Protein AF-A0A7R9QVE0-F1 (afdb_monomer_lite)

Secondary structure (DSSP, 8-state):
-PPPP----PPPP----PPP-----PPP---------------HHHHHHHHHHHHHHHHHHTT-

Organism: NCBI:txid334625

Structure (mmCIF, N/CA/C/O backbone):
data_AF-A0A7R9QVE0-F1
#
_entry.id   AF-A0A7R9QVE0-F1
#
loop_
_atom_site.group_PDB
_atom_site.id
_atom_site.type_symbol
_atom_site.label_atom_id
_atom_site.label_alt_id
_atom_site.label_comp_id
_atom_site.label_asym_id
_atom_site.label_entity_id
_atom_site.label_seq_id
_atom_site.pdbx_PDB_ins_code
_atom_site.Cartn_x
_atom_site.Cartn_y
_atom_site.Cartn_z
_atom_site.occupancy
_atom_site.B_iso_or_equiv
_atom_site.auth_seq_id
_atom_site.auth_comp_id
_atom_site.auth_asym_id
_atom_site.auth_atom_id
_atom_site.pdbx_PDB_model_num
ATOM 1 N N . MET A 1 1 ? 39.167 -41.503 47.202 1.00 56.97 1 MET A N 1
ATOM 2 C CA . MET A 1 1 ? 39.365 -40.555 46.086 1.00 56.97 1 MET A CA 1
ATOM 3 C C . MET A 1 1 ? 39.885 -41.367 44.921 1.00 56.97 1 MET A C 1
ATOM 5 O O . MET A 1 1 ? 41.083 -41.624 44.842 1.00 56.97 1 MET A O 1
ATOM 9 N N . ASP A 1 2 ? 38.971 -41.856 44.092 1.00 57.66 2 ASP A N 1
ATOM 10 C CA . ASP A 1 2 ? 39.305 -42.587 42.875 1.00 57.66 2 ASP A CA 1
ATOM 11 C C . ASP A 1 2 ? 39.963 -41.623 41.880 1.00 57.66 2 ASP A C 1
ATOM 13 O O . ASP A 1 2 ? 39.492 -40.503 41.671 1.00 57.66 2 ASP A O 1
ATOM 17 N N . LYS A 1 3 ? 41.115 -42.008 41.328 1.00 63.31 3 LYS A N 1
ATOM 18 C CA . LYS A 1 3 ? 41.879 -41.158 40.408 1.00 63.31 3 LYS A CA 1
ATOM 19 C C . LYS A 1 3 ? 41.196 -41.169 39.039 1.00 63.31 3 LYS A C 1
ATOM 21 O O . LYS A 1 3 ? 41.125 -42.217 38.405 1.00 63.31 3 LYS A O 1
ATOM 26 N N . ILE A 1 4 ? 40.719 -40.014 38.576 1.00 69.44 4 ILE A N 1
ATOM 27 C CA . ILE A 1 4 ? 40.140 -39.857 37.234 1.00 69.44 4 ILE A CA 1
ATOM 28 C C . ILE A 1 4 ? 41.246 -40.088 36.195 1.00 69.44 4 ILE A C 1
ATOM 30 O O . ILE A 1 4 ? 42.281 -39.420 36.218 1.00 69.44 4 ILE A O 1
ATOM 34 N N . SER A 1 5 ? 41.046 -41.059 35.301 1.00 65.00 5 SER A N 1
ATOM 35 C CA . SER A 1 5 ? 41.948 -41.336 34.182 1.00 65.00 5 SER A CA 1
ATOM 36 C C . SER A 1 5 ? 41.920 -40.188 33.170 1.00 65.00 5 SER A C 1
ATOM 38 O O . SER A 1 5 ? 40.855 -39.714 32.779 1.00 65.00 5 SER A O 1
ATOM 40 N N . ASN A 1 6 ? 43.102 -39.743 32.745 1.00 67.75 6 ASN A N 1
ATOM 41 C CA . ASN A 1 6 ? 43.269 -38.623 31.825 1.00 67.75 6 ASN A CA 1
ATOM 42 C C . ASN A 1 6 ? 42.811 -39.038 30.415 1.00 67.75 6 ASN A C 1
ATOM 44 O O . ASN A 1 6 ? 43.485 -39.827 29.751 1.00 67.75 6 ASN A O 1
ATOM 48 N N . VAL A 1 7 ? 41.663 -38.538 29.957 1.00 70.69 7 VAL A N 1
ATOM 49 C CA . VAL A 1 7 ? 41.187 -38.790 28.590 1.00 70.69 7 VAL A CA 1
ATOM 50 C C . VAL A 1 7 ? 41.913 -37.824 27.653 1.00 70.69 7 VAL A C 1
ATOM 52 O O . VAL A 1 7 ? 41.730 -36.612 27.744 1.00 70.69 7 VAL A O 1
ATOM 55 N N . ASN A 1 8 ? 42.774 -38.346 26.779 1.00 68.31 8 ASN A N 1
ATOM 56 C CA . ASN A 1 8 ? 43.531 -37.531 25.832 1.00 68.31 8 ASN A CA 1
ATOM 57 C C . ASN A 1 8 ? 42.628 -37.158 24.642 1.00 68.31 8 ASN A C 1
ATOM 59 O O . ASN A 1 8 ? 42.322 -38.006 23.803 1.00 68.31 8 ASN A O 1
ATOM 63 N N . LEU A 1 9 ? 42.154 -35.912 24.594 1.00 67.62 9 LEU A N 1
ATOM 64 C CA . LEU A 1 9 ? 41.301 -35.415 23.513 1.00 67.62 9 LEU A CA 1
ATOM 65 C C . LEU A 1 9 ? 42.162 -35.120 22.281 1.00 67.62 9 LEU A C 1
ATOM 67 O O . LEU A 1 9 ? 42.970 -34.194 22.280 1.00 67.62 9 LEU A O 1
ATOM 71 N N . VAL A 1 10 ? 41.999 -35.915 21.225 1.00 74.00 10 VAL A N 1
ATOM 72 C CA . VAL A 1 10 ? 42.645 -35.650 19.935 1.00 74.00 10 VAL A CA 1
ATOM 73 C C . VAL A 1 10 ? 41.932 -34.482 19.257 1.00 74.00 10 VAL A C 1
ATOM 75 O O . VAL A 1 10 ? 40.734 -34.551 18.985 1.00 74.00 10 VAL A O 1
ATOM 78 N N . SER A 1 11 ? 42.672 -33.415 18.967 1.00 73.75 11 SER A N 1
ATOM 79 C CA . SER A 1 11 ? 42.167 -32.284 18.187 1.00 73.75 11 SER A CA 1
ATOM 80 C C . SER A 1 11 ? 41.986 -32.680 16.713 1.00 73.75 11 SER A C 1
ATOM 82 O O . SER A 1 11 ? 42.856 -33.361 16.161 1.00 73.75 11 SER A O 1
ATOM 84 N N . PRO A 1 12 ? 40.903 -32.252 16.041 1.00 69.88 12 PRO A N 1
ATOM 85 C CA . PRO A 1 12 ? 40.701 -32.547 14.627 1.00 69.88 12 PRO A CA 1
ATOM 86 C C . PRO A 1 12 ? 41.814 -31.922 13.772 1.00 69.88 12 PRO A C 1
ATOM 88 O O . PRO A 1 12 ? 42.196 -30.768 13.961 1.00 69.88 12 PRO A O 1
ATOM 91 N N . GLN A 1 13 ? 42.348 -32.699 12.828 1.00 72.75 13 GLN A N 1
ATOM 92 C CA . GLN A 1 13 ? 43.384 -32.247 11.898 1.00 72.75 13 GLN A CA 1
ATOM 93 C C . GLN A 1 1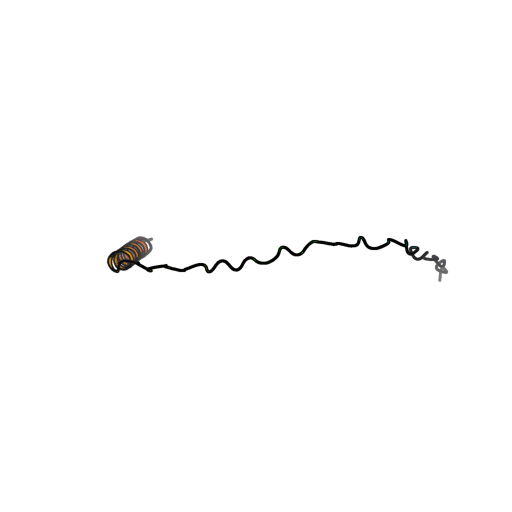3 ? 42.791 -31.284 10.856 1.00 72.75 13 GLN A C 1
ATOM 95 O O . GLN A 1 13 ? 41.743 -31.557 10.272 1.00 72.75 13 GLN A O 1
ATOM 100 N N . HIS A 1 14 ? 43.470 -30.163 10.597 1.00 68.75 14 HIS A N 1
ATOM 101 C CA . HIS A 1 14 ? 43.087 -29.217 9.547 1.00 68.7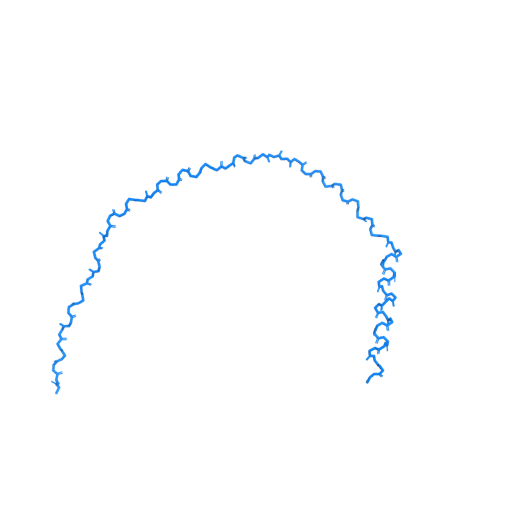5 14 HIS A CA 1
ATOM 102 C C . HIS A 1 14 ? 43.242 -29.848 8.154 1.00 68.75 14 HIS A C 1
ATOM 104 O O . HIS A 1 14 ? 44.355 -30.086 7.687 1.00 68.75 14 HIS A O 1
ATOM 110 N N . THR A 1 15 ? 42.136 -30.072 7.446 1.00 63.53 15 THR A N 1
ATOM 111 C CA . THR A 1 15 ? 42.159 -30.387 6.011 1.00 63.53 15 THR A CA 1
ATOM 112 C C . THR A 1 15 ? 42.415 -29.124 5.187 1.00 63.53 15 THR A C 1
ATOM 114 O O . THR A 1 15 ? 41.665 -28.154 5.286 1.00 63.53 15 THR A O 1
ATOM 117 N N . ASN A 1 16 ? 43.450 -29.151 4.337 1.00 62.66 16 ASN A N 1
ATOM 118 C CA . ASN A 1 16 ? 43.763 -28.108 3.351 1.00 62.66 16 ASN A CA 1
ATOM 119 C C . ASN A 1 16 ? 42.715 -28.084 2.225 1.00 62.66 16 ASN A C 1
ATOM 121 O O . ASN A 1 16 ? 42.952 -28.574 1.1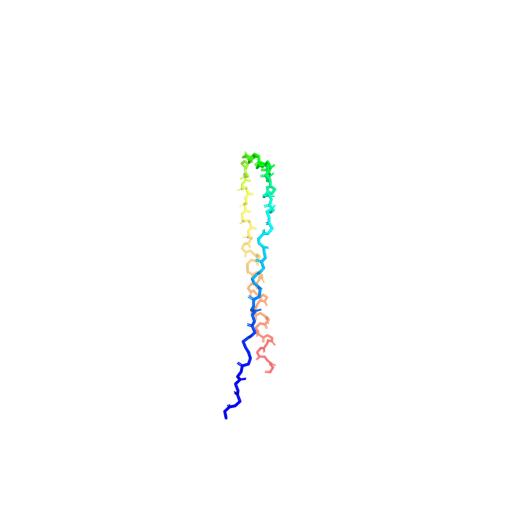21 1.00 62.66 16 ASN A O 1
ATOM 125 N N . ILE A 1 17 ? 41.537 -27.525 2.495 1.00 67.62 17 ILE A N 1
ATOM 126 C CA . ILE A 1 17 ? 40.546 -27.266 1.452 1.00 67.62 17 ILE A CA 1
ATOM 127 C C . ILE A 1 17 ? 40.933 -25.945 0.782 1.00 67.62 17 ILE A C 1
ATOM 129 O O . ILE A 1 17 ? 40.776 -24.872 1.362 1.00 67.62 17 ILE A O 1
ATOM 133 N N . LYS A 1 18 ? 41.467 -26.017 -0.444 1.00 67.81 18 LYS A N 1
ATOM 134 C CA . LYS A 1 18 ? 41.682 -24.836 -1.291 1.00 67.81 18 LYS A CA 1
ATOM 135 C C . LYS A 1 18 ? 40.318 -24.162 -1.505 1.00 67.81 18 LYS A C 1
ATOM 137 O O . LYS A 1 18 ? 39.413 -24.834 -2.004 1.00 67.81 18 LYS A O 1
ATOM 142 N N . PRO A 1 19 ? 40.126 -22.882 -1.145 1.00 67.69 19 PRO A N 1
ATOM 143 C CA . PRO A 1 19 ? 38.849 -22.225 -1.375 1.00 67.69 19 PRO A CA 1
ATOM 144 C C . PRO A 1 19 ? 38.543 -22.210 -2.876 1.00 67.69 19 PRO A C 1
ATOM 146 O O . PRO A 1 19 ? 39.410 -21.897 -3.697 1.00 67.69 19 PRO A O 1
ATOM 149 N N . ALA A 1 20 ? 37.310 -22.564 -3.239 1.00 71.88 20 ALA A N 1
ATOM 150 C CA . ALA A 1 20 ? 36.829 -22.413 -4.602 1.00 71.88 20 ALA A CA 1
ATOM 151 C C . ALA A 1 20 ? 36.868 -20.923 -4.970 1.00 71.88 20 ALA A C 1
ATOM 153 O O . ALA A 1 20 ? 36.250 -20.090 -4.304 1.00 71.88 20 ALA A O 1
ATOM 154 N N . THR A 1 21 ? 37.605 -20.567 -6.021 1.00 65.19 21 THR A N 1
ATOM 155 C CA . THR A 1 21 ? 37.582 -19.212 -6.573 1.00 65.19 21 THR A CA 1
ATOM 156 C C . THR A 1 21 ? 36.222 -18.985 -7.221 1.00 65.19 21 THR A C 1
ATOM 158 O O . THR A 1 21 ? 36.007 -19.359 -8.374 1.00 65.19 21 THR A O 1
ATOM 161 N N . SER A 1 22 ? 35.290 -18.394 -6.474 1.00 65.12 22 SER A N 1
ATOM 162 C CA . SER A 1 22 ? 34.033 -17.881 -7.012 1.00 65.12 22 SER A CA 1
ATOM 163 C C . SER A 1 22 ? 34.343 -16.671 -7.890 1.00 65.12 22 SER A C 1
ATOM 165 O O . SER A 1 22 ? 34.290 -15.525 -7.450 1.00 65.12 22 SER A O 1
ATOM 167 N N . THR A 1 23 ? 34.682 -16.906 -9.156 1.00 64.19 23 THR A N 1
ATOM 168 C CA . THR A 1 23 ? 34.493 -15.892 -10.200 1.00 64.19 23 THR A CA 1
ATOM 169 C C . THR A 1 23 ? 33.009 -15.857 -10.552 1.00 64.19 23 THR A C 1
ATOM 171 O O . THR A 1 23 ? 32.591 -16.141 -11.670 1.00 64.19 23 THR A O 1
ATOM 174 N N . GLY A 1 24 ? 32.183 -15.524 -9.557 1.00 64.31 24 GLY A N 1
ATOM 175 C CA . GLY A 1 24 ? 30.823 -15.083 -9.800 1.00 64.31 24 GLY A CA 1
ATOM 176 C C . GLY A 1 24 ? 30.924 -13.781 -10.575 1.00 64.31 24 GLY A C 1
ATOM 177 O O . GLY A 1 24 ? 31.228 -12.739 -9.999 1.00 64.31 24 GLY A O 1
ATOM 178 N N . ALA A 1 25 ? 30.751 -13.844 -11.893 1.00 68.38 25 ALA A N 1
ATOM 179 C CA . ALA A 1 25 ? 30.627 -12.650 -12.706 1.00 68.38 25 ALA A CA 1
ATOM 180 C C . ALA A 1 25 ? 29.496 -11.807 -12.106 1.00 68.38 25 ALA A C 1
ATOM 182 O O . ALA A 1 25 ? 28.337 -12.215 -12.140 1.00 68.38 25 ALA A O 1
ATOM 183 N N . ILE A 1 26 ? 29.834 -10.660 -11.512 1.00 68.81 26 ILE A N 1
ATOM 184 C CA . ILE A 1 26 ? 28.836 -9.690 -11.068 1.00 68.81 26 ILE A CA 1
ATOM 185 C C . ILE A 1 26 ? 28.102 -9.252 -12.338 1.00 68.81 26 ILE A C 1
ATOM 187 O O . ILE A 1 26 ? 28.746 -8.687 -13.231 1.00 68.81 26 ILE A O 1
ATOM 191 N N . PRO A 1 27 ? 26.788 -9.501 -12.469 1.00 66.38 27 PRO A N 1
ATOM 192 C CA . PRO A 1 27 ? 26.051 -9.017 -13.622 1.00 66.38 27 PRO A CA 1
ATOM 193 C C . PRO A 1 27 ? 26.180 -7.494 -13.673 1.00 66.38 27 PRO A C 1
ATOM 195 O O . PRO A 1 27 ? 25.913 -6.809 -12.681 1.00 66.38 27 PRO A O 1
ATOM 198 N N . LYS A 1 28 ? 26.615 -6.946 -14.815 1.00 72.75 28 LYS A N 1
ATOM 199 C CA . LYS A 1 28 ? 26.645 -5.493 -15.019 1.00 72.75 28 LYS A CA 1
ATOM 200 C C . LYS A 1 28 ? 25.224 -4.965 -14.804 1.00 72.75 28 LYS A C 1
ATOM 202 O O . LYS A 1 28 ? 24.309 -5.377 -15.514 1.00 72.75 28 LYS A O 1
ATOM 207 N N . ARG A 1 29 ? 25.030 -4.076 -13.822 1.00 70.44 29 ARG A N 1
ATOM 208 C CA . ARG A 1 29 ? 23.748 -3.381 -13.638 1.00 70.44 29 ARG A CA 1
ATOM 209 C C . ARG A 1 29 ? 23.463 -2.586 -14.907 1.00 70.44 29 ARG A C 1
ATOM 211 O O . ARG A 1 29 ? 24.195 -1.653 -15.224 1.00 70.44 29 ARG A O 1
ATOM 218 N N . VAL A 1 30 ? 22.416 -2.964 -15.628 1.00 72.50 30 VAL A N 1
ATOM 219 C CA . VAL A 1 30 ? 21.847 -2.124 -16.680 1.00 72.50 30 VAL A CA 1
ATOM 220 C C . VAL A 1 30 ? 20.956 -1.087 -16.002 1.00 72.50 30 VAL A C 1
ATOM 222 O O . VAL A 1 30 ? 20.019 -1.435 -15.286 1.00 72.50 30 VAL A O 1
ATOM 225 N N . SER A 1 31 ? 21.289 0.193 -16.157 1.00 68.69 31 SER A N 1
ATOM 226 C CA . SER A 1 31 ? 20.464 1.290 -15.652 1.00 68.69 31 SER A CA 1
ATOM 227 C C . SER A 1 31 ? 19.279 1.487 -16.591 1.00 68.69 31 SER A C 1
ATOM 229 O O . SER A 1 31 ? 19.369 2.235 -17.560 1.00 68.69 31 SER A O 1
ATOM 231 N N . SER A 1 32 ? 18.169 0.806 -16.330 1.00 66.69 32 SER A N 1
ATOM 232 C CA . SER A 1 32 ? 16.881 1.162 -16.919 1.00 66.69 32 SER A CA 1
ATOM 233 C C . SER A 1 32 ? 16.225 2.234 -16.051 1.00 66.69 32 SER A C 1
ATOM 235 O O . SER A 1 32 ? 15.902 2.010 -14.884 1.00 66.69 32 SER A O 1
ATOM 237 N N . SER A 1 33 ? 16.036 3.426 -16.616 1.00 67.69 33 SER A N 1
ATOM 238 C CA . SER A 1 33 ? 15.227 4.477 -16.003 1.00 67.69 33 SER A CA 1
ATOM 239 C C . SER A 1 33 ? 13.779 3.990 -15.935 1.00 67.69 33 SER A C 1
ATOM 241 O O . SER A 1 33 ? 13.055 4.035 -16.926 1.00 67.69 33 SER A O 1
ATOM 243 N N . ILE A 1 34 ? 13.350 3.477 -14.780 1.00 66.25 34 ILE A N 1
ATOM 244 C CA . ILE A 1 34 ? 11.934 3.193 -14.532 1.00 66.25 34 ILE A CA 1
ATOM 245 C C . ILE A 1 34 ? 11.227 4.545 -14.446 1.00 66.25 34 ILE A C 1
ATOM 247 O O . ILE A 1 34 ? 11.325 5.246 -13.438 1.00 66.25 34 ILE A O 1
ATOM 251 N N . SER A 1 35 ? 10.528 4.915 -15.517 1.00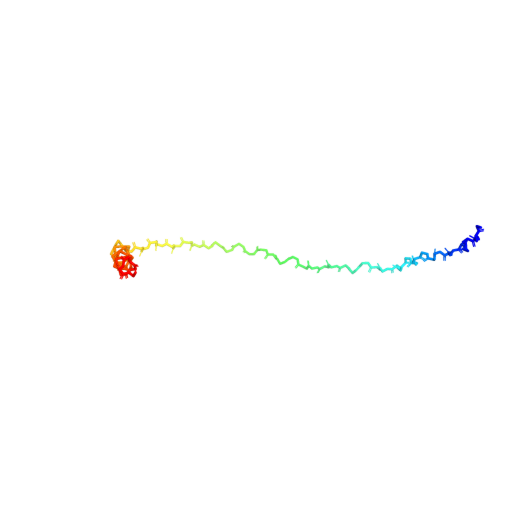 64.94 35 SER A N 1
ATOM 252 C CA . SER A 1 35 ? 9.643 6.074 -15.518 1.00 64.94 35 SER A CA 1
ATOM 253 C C . SER A 1 35 ? 8.405 5.717 -14.691 1.00 64.94 35 SER A C 1
ATOM 255 O O . SER A 1 35 ? 7.519 5.000 -15.158 1.00 64.94 35 SER A O 1
ATOM 257 N N . ARG A 1 36 ? 8.374 6.127 -13.416 1.00 65.12 36 ARG A N 1
ATOM 258 C CA . ARG A 1 36 ? 7.201 5.954 -12.545 1.00 65.12 36 ARG A CA 1
ATOM 259 C C . ARG A 1 36 ? 6.135 6.978 -12.930 1.00 65.12 36 ARG A C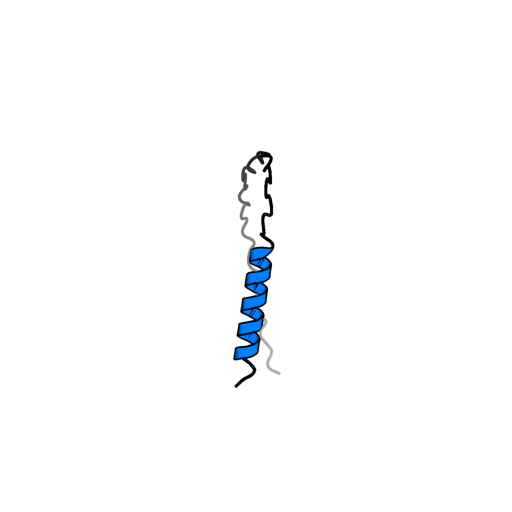 1
ATOM 261 O O . ARG A 1 36 ? 5.982 7.989 -12.255 1.00 65.12 36 ARG A O 1
ATOM 268 N N . ASN A 1 37 ? 5.363 6.694 -13.972 1.00 62.06 37 ASN A N 1
ATOM 269 C CA . ASN A 1 37 ? 4.083 7.370 -14.169 1.00 62.06 37 ASN A CA 1
ATOM 270 C C . ASN A 1 37 ? 3.022 6.618 -13.368 1.00 62.06 37 ASN A C 1
ATOM 272 O O . ASN A 1 37 ? 2.236 5.847 -13.909 1.00 62.06 37 ASN A O 1
ATOM 276 N N . THR A 1 38 ? 3.050 6.789 -12.048 1.00 61.88 38 THR A N 1
ATOM 277 C CA . THR A 1 38 ? 1.960 6.336 -11.184 1.00 61.88 38 THR A CA 1
ATOM 278 C C . THR A 1 38 ? 1.078 7.540 -10.911 1.00 61.88 38 THR A C 1
ATOM 280 O O . THR A 1 38 ? 1.230 8.225 -9.903 1.00 61.88 38 THR A O 1
ATOM 283 N N . GLU A 1 39 ? 0.183 7.840 -11.850 1.00 62.19 39 GLU A N 1
ATOM 284 C CA . GLU A 1 39 ? -0.927 8.741 -11.571 1.00 62.19 39 GLU A CA 1
ATOM 285 C C . GLU A 1 39 ? -1.791 8.055 -10.506 1.00 62.19 39 GLU A C 1
ATOM 287 O O . GLU A 1 39 ? -2.445 7.041 -10.755 1.00 62.19 39 GLU A O 1
ATOM 292 N N . SER A 1 40 ? -1.683 8.533 -9.267 1.00 58.56 40 SER A N 1
ATOM 293 C CA . SER A 1 40 ? -2.388 7.989 -8.110 1.00 58.56 40 SER A CA 1
ATOM 294 C C . SER A 1 40 ? -3.850 8.437 -8.166 1.00 58.56 40 SER A C 1
ATOM 296 O O . SER A 1 40 ? -4.289 9.300 -7.412 1.00 58.56 40 SER A O 1
ATOM 298 N N . ASN A 1 41 ? -4.609 7.872 -9.105 1.00 65.88 41 ASN A N 1
ATOM 299 C CA . ASN A 1 41 ? -6.024 8.170 -9.315 1.00 65.88 41 ASN A CA 1
ATOM 300 C C . ASN A 1 41 ? -6.906 7.387 -8.340 1.00 65.88 41 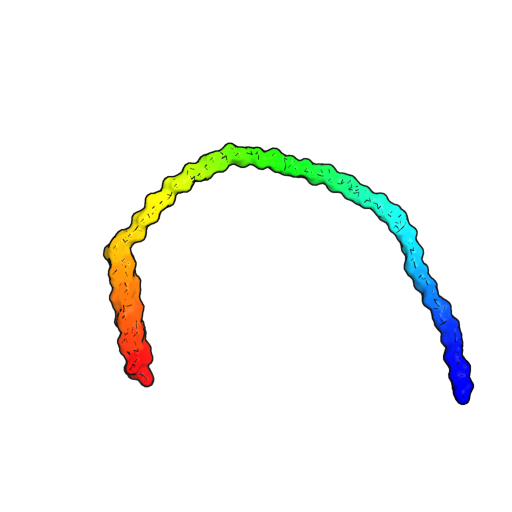ASN A C 1
ATOM 302 O O . ASN A 1 41 ? -7.805 6.640 -8.732 1.00 65.88 41 ASN A O 1
ATOM 306 N N . VAL A 1 42 ? -6.664 7.555 -7.039 1.00 66.06 42 VAL A N 1
ATOM 307 C CA . VAL A 1 42 ? -7.648 7.132 -6.042 1.00 66.06 42 VAL A CA 1
ATOM 308 C C . VAL A 1 42 ? -8.793 8.139 -6.093 1.00 66.06 42 VAL A C 1
ATOM 310 O O . VAL A 1 42 ? -8.684 9.254 -5.588 1.00 66.06 42 VAL A O 1
ATOM 313 N N . SER A 1 43 ? -9.894 7.757 -6.743 1.00 73.31 43 SER A N 1
ATOM 314 C CA . SER A 1 43 ? -11.095 8.592 -6.809 1.00 73.31 43 SER A CA 1
ATOM 315 C C . SER A 1 43 ? -11.623 8.877 -5.401 1.00 73.31 43 SER A C 1
ATOM 317 O O . SER A 1 43 ? -11.783 7.959 -4.593 1.00 73.31 43 SER A O 1
ATOM 319 N N . ILE A 1 44 ? -11.958 10.139 -5.121 1.00 75.44 44 ILE A N 1
ATOM 320 C CA . ILE A 1 44 ? -12.593 10.568 -3.863 1.00 75.44 44 ILE A CA 1
ATOM 321 C C . ILE A 1 44 ? -13.850 9.727 -3.575 1.00 75.44 44 ILE A C 1
ATOM 323 O O . ILE A 1 44 ? -14.102 9.366 -2.427 1.00 75.44 44 ILE A O 1
ATOM 327 N N . GLY A 1 45 ? -14.585 9.313 -4.617 1.00 79.19 45 GLY A N 1
ATOM 328 C CA . GLY A 1 45 ? -15.746 8.429 -4.478 1.00 79.19 45 GLY A CA 1
ATOM 329 C C . GLY A 1 45 ? -15.406 7.037 -3.929 1.00 79.19 45 GLY A C 1
ATOM 330 O O . GLY A 1 45 ? -16.178 6.481 -3.150 1.00 79.19 45 GLY A O 1
ATOM 331 N N . TYR A 1 46 ? -14.232 6.491 -4.267 1.00 85.81 46 TYR A N 1
ATOM 332 C CA . TYR A 1 46 ? -13.770 5.204 -3.738 1.00 85.81 46 TYR A CA 1
ATOM 333 C C . TYR A 1 46 ? -13.470 5.302 -2.237 1.00 85.81 46 TYR A C 1
ATOM 335 O O . TYR A 1 46 ? -13.919 4.457 -1.466 1.00 85.81 46 TYR A O 1
ATOM 343 N N . ILE A 1 47 ? -12.801 6.375 -1.800 1.00 84.88 47 ILE A N 1
ATOM 344 C CA . ILE A 1 47 ? -12.512 6.624 -0.377 1.00 84.88 47 ILE A CA 1
ATOM 345 C C . ILE A 1 47 ? -13.814 6.777 0.423 1.00 84.88 47 ILE A C 1
ATOM 347 O O . ILE A 1 47 ? -13.957 6.167 1.485 1.00 84.88 47 ILE A O 1
ATOM 351 N N . SER A 1 48 ? -14.785 7.532 -0.102 1.00 84.50 48 SER A N 1
ATOM 352 C CA . SER A 1 48 ? -16.102 7.692 0.527 1.00 84.50 48 SER A CA 1
ATOM 353 C C . SER A 1 48 ? -16.853 6.363 0.655 1.00 84.50 48 SER A C 1
ATOM 355 O O . SER A 1 48 ? -17.399 6.073 1.717 1.00 84.50 48 SER A O 1
ATOM 357 N N . SER A 1 49 ? -16.819 5.511 -0.377 1.00 86.62 49 SER A N 1
ATOM 358 C CA . SER A 1 49 ? -17.466 4.191 -0.343 1.00 86.62 49 SER A CA 1
ATOM 359 C C . SER A 1 49 ? -16.844 3.248 0.695 1.00 86.62 49 SER A C 1
ATOM 361 O O . SER A 1 49 ? -17.559 2.501 1.365 1.00 86.62 49 SER A O 1
ATOM 363 N N . ILE A 1 50 ? -15.517 3.287 0.866 1.00 89.75 50 ILE A N 1
ATOM 364 C CA . ILE A 1 50 ? -14.827 2.501 1.900 1.00 89.75 50 ILE A CA 1
ATOM 365 C C . ILE A 1 50 ? -15.233 2.967 3.304 1.00 89.75 50 ILE A C 1
ATOM 367 O O . ILE A 1 50 ? -15.507 2.128 4.163 1.00 89.75 50 ILE A O 1
ATOM 371 N N . ARG A 1 51 ? -15.331 4.285 3.526 1.00 92.25 51 ARG A N 1
ATOM 372 C CA . ARG A 1 51 ? -15.780 4.852 4.806 1.00 92.25 51 ARG A CA 1
ATOM 373 C C . ARG A 1 51 ? -17.200 4.401 5.159 1.00 92.25 51 ARG A C 1
ATOM 375 O O . ARG A 1 51 ? -17.402 3.870 6.245 1.00 92.25 51 ARG A O 1
ATOM 382 N N . GLU A 1 52 ? -18.142 4.521 4.225 1.00 90.81 52 GLU A N 1
ATOM 383 C CA . GLU A 1 52 ? -19.546 4.141 4.444 1.00 90.81 52 GLU A CA 1
ATOM 384 C C . GLU A 1 52 ? -19.700 2.650 4.801 1.00 90.81 52 GLU A C 1
ATOM 386 O O . GLU A 1 52 ? -20.464 2.279 5.694 1.00 90.81 52 GLU A O 1
ATOM 391 N N . LYS A 1 53 ? -18.943 1.768 4.132 1.00 92.19 53 LYS A N 1
ATOM 392 C CA . LYS A 1 53 ? -18.945 0.327 4.433 1.00 92.19 53 LYS A CA 1
ATOM 393 C C . LYS A 1 53 ? -18.401 0.026 5.827 1.00 92.19 53 LYS A C 1
ATOM 395 O O . LYS A 1 53 ? -18.942 -0.842 6.509 1.00 92.19 53 LYS A O 1
ATOM 400 N N . PHE A 1 54 ? -17.352 0.731 6.247 1.00 91.44 54 PHE A N 1
ATOM 401 C CA . PHE A 1 54 ? -16.770 0.563 7.575 1.00 91.44 54 PHE A CA 1
ATOM 402 C C . PHE A 1 54 ? -17.733 1.013 8.681 1.00 91.44 54 PHE A C 1
ATOM 404 O O . PHE A 1 54 ? -17.898 0.309 9.675 1.00 91.44 54 PHE A O 1
ATOM 411 N N . GLU A 1 55 ? -18.427 2.138 8.487 1.00 90.00 55 GLU A N 1
ATOM 412 C CA . GLU A 1 55 ? -19.434 2.626 9.437 1.00 90.00 55 GLU A CA 1
ATOM 413 C C . GLU A 1 55 ? -20.598 1.639 9.590 1.00 90.00 55 GLU A C 1
ATOM 415 O O . GLU A 1 55 ? -20.961 1.290 10.713 1.00 90.00 55 GLU A O 1
ATOM 420 N N . LYS A 1 56 ? -21.116 1.101 8.480 1.00 88.06 56 LYS A N 1
ATOM 421 C CA . LYS A 1 56 ? -22.166 0.066 8.497 1.00 88.06 56 LYS A CA 1
ATOM 422 C C . LYS A 1 56 ? -21.719 -1.214 9.204 1.00 88.06 56 LYS A C 1
ATOM 424 O O . LYS A 1 56 ? -22.477 -1.794 9.978 1.00 88.06 56 LYS A O 1
ATOM 429 N N . LEU A 1 57 ? -20.483 -1.654 8.962 1.00 87.19 57 LEU A N 1
ATOM 430 C CA . LEU A 1 57 ? -19.925 -2.837 9.618 1.00 87.19 57 LEU A CA 1
ATOM 431 C C . LEU A 1 57 ? -19.781 -2.627 11.133 1.00 87.19 57 LEU A C 1
ATOM 433 O O . LEU A 1 57 ? -20.131 -3.511 11.914 1.00 87.19 57 LEU A O 1
ATOM 437 N N . SER A 1 58 ? -19.314 -1.446 11.544 1.00 80.69 58 SER A N 1
ATOM 438 C CA . SER A 1 58 ? -19.204 -1.070 12.955 1.00 80.69 58 SER A CA 1
ATOM 439 C C . SER A 1 58 ? -20.574 -1.054 13.637 1.00 80.69 58 SER A C 1
ATOM 441 O O . SER A 1 58 ? -20.740 -1.637 14.706 1.00 80.69 58 SER A O 1
ATOM 443 N N . GLN A 1 59 ? -21.593 -0.477 12.998 1.00 76.62 59 GLN A N 1
ATOM 444 C CA . GLN A 1 59 ? -22.954 -0.457 13.539 1.00 76.62 59 GLN A CA 1
ATOM 445 C C . GLN A 1 59 ? -23.537 -1.866 13.708 1.00 76.62 59 GLN A C 1
ATOM 447 O O . GLN A 1 59 ? -24.123 -2.158 14.746 1.00 76.62 59 GLN A O 1
ATOM 452 N N . ASN A 1 60 ? -23.294 -2.765 12.751 1.00 72.88 60 ASN A N 1
ATOM 453 C CA . ASN A 1 60 ? -23.740 -4.158 12.844 1.00 72.88 60 ASN A CA 1
ATOM 454 C C . ASN A 1 60 ? -23.003 -4.975 13.918 1.00 72.88 60 ASN A C 1
ATOM 456 O O . ASN A 1 60 ? -23.523 -5.991 14.366 1.00 72.88 60 ASN A O 1
ATOM 460 N N . THR A 1 61 ? -21.804 -4.554 14.330 1.00 66.75 61 THR A N 1
ATOM 461 C CA . THR A 1 61 ? -20.995 -5.273 15.331 1.00 66.75 61 THR A CA 1
ATOM 462 C C . THR A 1 61 ? -21.348 -4.862 16.767 1.00 66.75 61 THR A C 1
ATOM 464 O O . THR A 1 61 ? -21.156 -5.642 17.690 1.00 66.75 61 THR A O 1
ATOM 467 N N . ASN A 1 62 ? -21.913 -3.667 16.974 1.00 60.44 62 ASN A N 1
ATOM 468 C CA . ASN A 1 62 ? -22.270 -3.143 18.302 1.00 60.44 62 ASN A CA 1
ATOM 469 C C . ASN A 1 62 ? -23.699 -3.521 18.763 1.00 60.44 62 ASN A C 1
ATOM 471 O O . ASN A 1 62 ? -24.219 -2.922 19.701 1.00 60.44 62 ASN A O 1
ATOM 475 N N . HIS A 1 63 ? -24.346 -4.489 18.104 1.00 54.88 63 HIS A N 1
ATOM 476 C CA . HIS A 1 63 ? -25.678 -5.006 18.459 1.00 54.88 63 HIS A CA 1
ATOM 477 C C . HIS A 1 63 ? -25.650 -6.500 18.853 1.00 54.88 63 HIS A C 1
ATOM 479 O O . HIS A 1 63 ? -26.633 -7.211 18.646 1.00 54.88 63 HIS A O 1
ATOM 485 N N . GLY A 1 64 ? -24.506 -6.977 19.360 1.00 49.16 64 GLY A N 1
ATOM 486 C CA . GLY A 1 64 ? -24.297 -8.332 19.885 1.00 49.16 64 GLY A CA 1
ATOM 487 C C . GLY A 1 64 ? -24.097 -8.346 21.392 1.00 49.16 64 GLY A C 1
ATOM 488 O O . GLY A 1 64 ? -23.516 -7.364 21.907 1.00 49.16 64 GLY A O 1
#

Foldseek 3Di:
DDDDDDDDDDDDDDDPDDDDPPPVPPPPDDDDDPPPPPPVCPDPVNVVVVVVVVVVVVVVVVPD

pLDDT: mean 71.16, std 9.97, range [49.16, 92.25]

Radius of gyration: 35.08 Å; chains: 1; bounding box: 69×53×63 Å

Sequence (64 aa):
MDKISNVNLVSPQHTNIKPATSTGAIPKRVSSSISRNTESNVSIGYISSIREKFEKLSQNTNHG